Protein AF-0000000068717240 (afdb_homodimer)

InterPro domains:
  IPR001387 Cro/C1-type, helix-turn-helix domain [PF01381] (14-54)
  IPR001387 Cro/C1-type, helix-turn-helix domain [PS50943] (14-56)
  IPR001387 Cro/C1-type, helix-turn-helix domain [cd00093] (9-54)
  IPR010982 Lambda repressor-like, DNA-binding domain superfamily [G3DSA:1.10.260.40] (8-61)
  IPR010982 Lambda repressor-like, DNA-binding domain superfamily [SSF47413] (14-59)

Secondary structure (DSSP, 8-state):
-------SS--HHHHHHHHHTS-HHHHHHHHTTSSPPPHHHHHHHHHHHTS-HHHHHSSGGGGSTTHHHHHHHHHH--/-------SS--HHHHHHHHHTS-HHHHHHHHTTSSPPPHHHHHHHHHHHTS-HHHHHSSGGGGSTTHHHHHHHHHH--

Foldseek 3Di:
DPCPPPPVPPPLLVVLCVQLVHDSVVSQCQLQVNDDDDPSSLCSSCVVLVHDSCVQCVDPLNVDHNSSVVSVCVVVVD/DPCPPPPVLPLLLVVLCVQLVHDSVVSQCQLQVNDDDDPSSLCSSCVVLVHDSCVQCVDPLNVDHNSSVVSVCVVVVD

Sequence (156 aa):
MGNKMYDPKKNLYKEIASYCGVTERYIRMIDQKERTPSMETARKIAKFFDKSVDNIFFSNKSNFKFFLSALWFENNEKMGNKMYDPKKNLYKEIASYCGVTERYIRMIDQKERTPSMETARKIAKFFDKSVDNIFFSNKSNFKFFLSALWFENNEK

Radius of gyration: 19.54 Å; Cα contacts (8 Å, |Δi|>4): 140; chains: 2; bounding box: 26×74×41 Å

Organism: Bacillus thuringiensis (NCBI:txid1428)

Nearest PDB structures (foldseek):
  2lyk-assembly1_B  TM=9.682E-01  e=9.895E-02  Enterococcus faecalis
  2lyj-assembly1_A  TM=8.897E-01  e=1.166E-01  Enterococcus faecalis
  2gzu-assembly1_B  TM=8.529E-01  e=1.166E-01  Enterococcus faecalis
  2eby-assembly1_B  TM=6.763E-01  e=2.503E-01  Escherichia coli
  6f8s-assembly1_C  TM=5.968E-01  e=5.088E-01  Pseudomonas putida

Structure (mmCIF, N/CA/C/O backbone):
data_AF-0000000068717240-model_v1
#
loop_
_entity.id
_entity.type
_entity.pdbx_description
1 polymer 'Transcriptional regulator'
#
loop_
_atom_site.group_PDB
_atom_site.id
_atom_site.type_symbol
_atom_site.label_atom_id
_atom_site.label_alt_id
_atom_site.label_comp_id
_atom_site.label_asym_id
_atom_site.label_entity_id
_atom_site.label_seq_id
_atom_site.pdbx_PDB_ins_code
_atom_site.Cartn_x
_atom_site.Cartn_y
_atom_site.Cartn_z
_atom_site.occupancy
_atom_site.B_iso_or_equiv
_atom_site.auth_seq_id
_atom_site.auth_comp_id
_atom_site.auth_asym_id
_atom_site.auth_atom_id
_atom_site.pdbx_PDB_model_num
ATOM 1 N N . MET A 1 1 ? -11.312 36 22.656 1 29.33 1 MET A N 1
ATOM 2 C CA . MET A 1 1 ? -10.352 36.188 21.578 1 29.33 1 MET A CA 1
ATOM 3 C C . MET A 1 1 ? -9.68 34.875 21.203 1 29.33 1 MET A C 1
ATOM 5 O O . MET A 1 1 ? -8.914 34.312 21.984 1 29.33 1 MET A O 1
ATOM 9 N N . GLY A 1 2 ? -10.383 33.875 20.859 1 40.28 2 GLY A N 1
ATOM 10 C CA . GLY A 1 2 ? -10.18 32.469 20.672 1 40.28 2 GLY A CA 1
ATOM 11 C C . GLY A 1 2 ? -8.953 32.125 19.844 1 40.28 2 GLY A C 1
ATOM 12 O O . GLY A 1 2 ? -8.875 32.5 18.672 1 40.28 2 GLY A O 1
ATOM 13 N N . ASN A 1 3 ? -7.656 32.406 20.469 1 37.16 3 ASN A N 1
ATOM 14 C CA . ASN A 1 3 ? -6.402 32.625 19.766 1 37.16 3 ASN A CA 1
ATOM 15 C C . ASN A 1 3 ? -6.312 31.797 18.484 1 37.16 3 ASN A C 1
ATOM 17 O O . ASN A 1 3 ? -6.27 30.562 18.547 1 37.16 3 ASN A O 1
ATOM 21 N N . LYS A 1 4 ? -6.988 32.125 17.547 1 43.06 4 LYS A N 1
ATOM 22 C CA . LYS A 1 4 ? -6.855 31.547 16.219 1 43.06 4 LYS A CA 1
ATOM 23 C C . LYS A 1 4 ? -5.387 31.422 15.82 1 43.06 4 LYS A C 1
ATOM 25 O O . LYS A 1 4 ? -4.801 32.375 15.289 1 43.06 4 LYS A O 1
ATOM 30 N N . MET A 1 5 ? -4.406 31.297 16.922 1 38.88 5 MET A N 1
ATOM 31 C CA . MET A 1 5 ? -2.969 31.297 16.656 1 38.88 5 MET A CA 1
ATOM 32 C C . MET A 1 5 ? -2.662 30.703 15.289 1 38.88 5 MET A C 1
ATOM 34 O O . MET A 1 5 ? -3.373 29.828 14.82 1 38.88 5 MET A O 1
ATOM 38 N N . TYR A 1 6 ? -2.234 31.656 14.531 1 41.75 6 TYR A N 1
ATOM 39 C CA . TYR A 1 6 ? -1.526 31.328 13.305 1 41.75 6 TYR A CA 1
ATOM 40 C C . TYR A 1 6 ? -0.693 30.062 13.477 1 41.75 6 TYR A C 1
ATOM 42 O O . TYR A 1 6 ? 0.186 30.016 14.336 1 41.75 6 TYR A O 1
ATOM 50 N N . ASP A 1 7 ? -1.068 28.984 13.961 1 45.31 7 ASP A N 1
ATOM 51 C CA . ASP A 1 7 ? -0.168 27.859 14.172 1 45.31 7 ASP A CA 1
ATOM 52 C C . ASP A 1 7 ? 0.703 27.625 12.938 1 45.31 7 ASP A C 1
ATOM 54 O O . ASP A 1 7 ? 0.187 27.375 11.844 1 45.31 7 ASP A O 1
ATOM 58 N N . PRO A 1 8 ? 1.679 28.438 12.836 1 49.81 8 PRO A N 1
ATOM 59 C CA . PRO A 1 8 ? 2.65 28.297 11.75 1 49.81 8 PRO A CA 1
ATOM 60 C C . PRO A 1 8 ? 2.488 26.969 10.984 1 49.81 8 PRO A C 1
ATOM 62 O O . PRO A 1 8 ? 3.119 26.781 9.945 1 49.81 8 PRO A O 1
ATOM 65 N N . LYS A 1 9 ? 2.289 25.938 11.844 1 50.66 9 LYS A N 1
ATOM 66 C CA . LYS A 1 9 ? 2.102 24.625 11.227 1 50.66 9 LYS A CA 1
ATOM 67 C C . LYS A 1 9 ? 0.972 24.656 10.195 1 50.66 9 LYS A C 1
ATOM 69 O O . LYS A 1 9 ? -0.194 24.453 10.547 1 50.66 9 LYS A O 1
ATOM 74 N N . LYS A 1 10 ? 0.641 25.656 9.594 1 57.16 10 LYS A N 1
ATOM 75 C CA . LYS A 1 10 ? -0.178 25.547 8.391 1 57.16 10 LYS A CA 1
ATOM 76 C C . LYS A 1 10 ? -0.409 24.078 8.008 1 57.16 10 LYS A C 1
ATOM 78 O O . LYS A 1 10 ? 0.512 23.266 8.07 1 57.16 10 LYS A O 1
ATOM 83 N N . ASN A 1 11 ? -1.725 23.672 7.676 1 76.69 11 ASN A N 1
ATOM 84 C CA . ASN A 1 11 ? -2.256 22.375 8.094 1 76.69 11 ASN A CA 1
ATOM 85 C C . ASN A 1 11 ? -1.709 21.234 7.227 1 76.69 11 ASN A C 1
ATOM 87 O O . ASN A 1 11 ? -1.967 21.188 6.023 1 76.69 11 ASN A O 1
ATOM 91 N N . LEU A 1 12 ? -0.517 20.938 7.652 1 86.69 12 LEU A N 1
ATOM 92 C CA . LEU A 1 12 ? 0.066 19.734 7.055 1 86.69 12 LEU A CA 1
ATOM 93 C C . LEU A 1 12 ? -1.021 18.812 6.531 1 86.69 12 LEU A C 1
ATOM 95 O O . LEU A 1 12 ? -0.965 18.359 5.383 1 86.69 12 LEU A O 1
ATOM 99 N N . TYR A 1 13 ? -2.086 18.75 7.273 1 94.69 13 TYR A N 1
ATOM 100 C CA . TYR A 1 13 ? -3.145 17.812 6.895 1 94.69 13 TYR A CA 1
ATOM 101 C C . TYR A 1 13 ? -3.914 18.328 5.684 1 94.69 13 TYR A C 1
ATOM 103 O O . TYR A 1 13 ? -4.258 17.562 4.789 1 94.69 13 TYR A O 1
ATOM 111 N N . LYS A 1 14 ? -4.098 19.641 5.711 1 94.25 14 LYS A N 1
ATOM 112 C CA . LYS A 1 14 ? -4.789 20.234 4.57 1 94.25 14 LYS A CA 1
ATOM 113 C C . LYS A 1 14 ? -3.969 20.094 3.293 1 94.25 14 LYS A C 1
ATOM 115 O O . LYS A 1 14 ? -4.512 19.781 2.232 1 94.25 14 LYS A O 1
ATOM 120 N N . GLU A 1 15 ? -2.746 20.375 3.453 1 94.31 15 GLU A N 1
ATOM 121 C CA . GLU A 1 15 ? -1.846 20.297 2.309 1 94.31 15 GLU A CA 1
ATOM 122 C C . GLU A 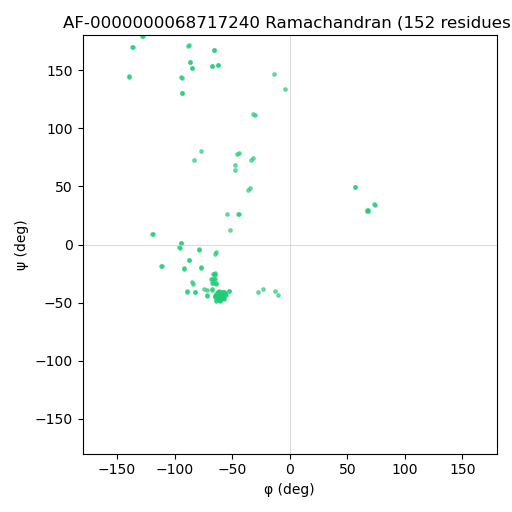1 15 ? -1.798 18.875 1.755 1 94.31 15 GLU A C 1
ATOM 124 O O . GLU A 1 15 ? -1.941 18.672 0.548 1 94.31 15 GLU A O 1
ATOM 129 N N . ILE A 1 16 ? -1.631 17.984 2.611 1 96.31 16 ILE A N 1
ATOM 130 C CA . ILE A 1 16 ? -1.575 16.578 2.211 1 96.31 16 ILE A CA 1
ATOM 131 C C . ILE A 1 16 ? -2.912 16.156 1.602 1 96.31 16 ILE A C 1
ATOM 133 O O . ILE A 1 16 ? -2.949 15.516 0.551 1 96.31 16 ILE A O 1
ATOM 137 N N . ALA A 1 17 ? -3.98 16.5 2.229 1 97.25 17 ALA A N 1
ATOM 138 C CA . ALA A 1 17 ? -5.324 16.141 1.784 1 97.25 17 ALA A CA 1
ATOM 139 C C . ALA A 1 17 ? -5.602 16.688 0.385 1 97.25 17 ALA A C 1
ATOM 141 O O . ALA A 1 17 ? -6.148 15.977 -0.465 1 97.25 17 ALA A O 1
ATOM 142 N N . SER A 1 18 ? -5.254 17.891 0.189 1 97 18 SER A N 1
ATOM 143 C CA . SER A 1 18 ? -5.441 18.516 -1.115 1 97 18 SER A CA 1
ATOM 144 C C . SER A 1 18 ? -4.652 17.797 -2.197 1 97 18 SER A C 1
ATOM 146 O O . SER A 1 18 ? -5.188 17.5 -3.27 1 97 18 SER A O 1
ATOM 148 N N . TYR A 1 19 ? -3.484 17.5 -1.877 1 96.94 19 TYR A N 1
ATOM 149 C CA . TYR A 1 19 ? -2.635 16.781 -2.818 1 96.94 19 TYR A CA 1
ATOM 150 C C . TYR A 1 19 ? -3.234 15.422 -3.164 1 96.94 19 TYR A C 1
ATOM 152 O O . TYR A 1 19 ? -3.197 15 -4.32 1 96.94 19 TYR A O 1
ATOM 160 N N . CYS A 1 20 ? -3.779 14.766 -2.184 1 98.06 20 CYS A N 1
ATOM 161 C CA . CYS A 1 20 ? -4.266 13.398 -2.34 1 98.06 20 CYS A CA 1
ATOM 162 C C . CYS A 1 20 ? -5.711 13.383 -2.826 1 98.06 20 CYS A C 1
ATOM 164 O O . CYS A 1 20 ? -6.219 12.344 -3.25 1 98.06 20 CYS A O 1
ATOM 166 N N . GLY A 1 21 ? -6.355 14.469 -2.777 1 97.88 21 GLY A N 1
ATOM 167 C CA . GLY A 1 21 ? -7.75 14.539 -3.182 1 97.88 21 GLY A CA 1
ATOM 168 C C . GLY A 1 21 ? -8.688 13.891 -2.184 1 97.88 21 GLY A C 1
ATOM 169 O O . GLY A 1 21 ? -9.641 13.203 -2.57 1 97.88 21 GLY A O 1
ATOM 170 N N . VAL A 1 22 ? -8.383 13.992 -1.016 1 97.75 22 VAL A N 1
ATOM 171 C CA . VAL A 1 22 ? -9.203 13.461 0.069 1 97.75 22 VAL A CA 1
ATOM 172 C C . VAL A 1 22 ? -9.469 14.555 1.104 1 97.75 22 VAL A C 1
ATOM 174 O O . VAL A 1 22 ? -9.016 15.688 0.945 1 97.75 22 VAL A O 1
ATOM 177 N N . THR A 1 23 ? -10.203 14.148 2.09 1 97 23 THR A N 1
ATOM 178 C CA . THR A 1 23 ? -10.531 15.133 3.115 1 97 23 THR A CA 1
ATOM 179 C C . THR A 1 23 ? -9.414 15.227 4.152 1 97 23 THR A C 1
ATOM 181 O O . THR A 1 23 ? -8.672 14.266 4.363 1 97 23 THR A O 1
ATOM 184 N N . GLU A 1 24 ? -9.312 16.391 4.73 1 95.62 24 GLU A N 1
ATOM 185 C CA . GLU A 1 24 ? -8.367 16.594 5.82 1 95.62 24 GLU A CA 1
ATOM 186 C C . GLU A 1 24 ? -8.602 15.594 6.949 1 95.62 24 GLU A C 1
ATOM 188 O O . GLU A 1 24 ? -7.652 15.07 7.531 1 95.62 24 GLU A O 1
ATOM 193 N N . ARG A 1 25 ? -9.812 15.414 7.242 1 96.5 25 ARG A N 1
ATOM 194 C CA . ARG A 1 25 ? -10.172 14.484 8.305 1 96.5 25 ARG A CA 1
ATOM 195 C C . ARG A 1 25 ? -9.609 13.094 8.039 1 96.5 25 ARG A C 1
ATOM 197 O O . ARG A 1 25 ? -9.117 12.43 8.953 1 96.5 25 ARG A O 1
ATOM 204 N N . TYR A 1 26 ? -9.672 12.664 6.859 1 97.56 26 TYR A N 1
ATOM 205 C CA . TYR A 1 26 ? -9.156 11.352 6.48 1 97.56 26 TYR A CA 1
ATOM 206 C C . TYR A 1 26 ? -7.66 11.25 6.766 1 97.56 26 TYR A C 1
ATOM 208 O O . TYR A 1 26 ? -7.195 10.258 7.328 1 97.56 26 TYR A O 1
ATOM 216 N N . ILE A 1 27 ? -6.941 12.242 6.402 1 97.25 27 ILE A N 1
ATOM 217 C CA . ILE A 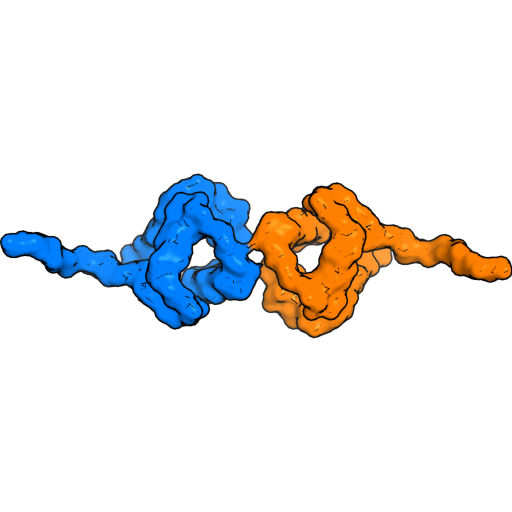1 27 ? -5.5 12.281 6.637 1 97.25 27 ILE A CA 1
ATOM 218 C C . ILE A 1 27 ? -5.223 12.266 8.141 1 97.25 27 ILE A C 1
ATOM 220 O O . ILE A 1 27 ? -4.312 11.578 8.602 1 97.25 27 ILE A O 1
ATOM 224 N N . ARG A 1 28 ? -5.992 13.008 8.812 1 95.38 28 ARG A N 1
ATOM 225 C CA . ARG A 1 28 ? -5.832 13.031 10.266 1 95.38 28 ARG A CA 1
ATOM 226 C C . ARG A 1 28 ? -6.039 11.648 10.867 1 95.38 28 ARG A C 1
ATOM 228 O O . ARG A 1 28 ? -5.25 11.203 11.695 1 95.38 28 ARG A O 1
ATOM 235 N N . MET A 1 29 ? -7.07 11.016 10.445 1 97.12 29 MET A N 1
ATOM 236 C CA . MET A 1 29 ? -7.375 9.688 10.953 1 97.12 29 MET A CA 1
ATOM 237 C C . MET A 1 29 ? -6.25 8.703 10.633 1 97.12 29 MET A C 1
ATOM 239 O O . MET A 1 29 ? -5.91 7.848 11.453 1 97.12 29 MET A O 1
ATOM 243 N N . ILE A 1 30 ? -5.746 8.789 9.5 1 96.75 30 ILE A N 1
ATOM 244 C CA . ILE A 1 30 ? -4.605 7.969 9.109 1 96.75 30 ILE A CA 1
ATOM 245 C C . ILE A 1 30 ? -3.422 8.266 10.031 1 96.75 30 ILE A C 1
ATOM 247 O O . ILE A 1 30 ? -2.797 7.34 10.562 1 96.75 30 ILE A O 1
ATOM 251 N N . ASP A 1 31 ? -3.191 9.531 10.188 1 96.12 31 ASP A N 1
ATOM 252 C CA . ASP A 1 31 ? -2.047 9.969 10.984 1 96.12 31 ASP A CA 1
ATOM 253 C C . ASP A 1 31 ? -2.213 9.57 12.445 1 96.12 31 ASP A C 1
ATOM 255 O O . ASP A 1 31 ? -1.228 9.414 13.172 1 96.12 31 ASP A O 1
ATOM 259 N N . GLN A 1 32 ? -3.395 9.406 12.844 1 95.62 32 GLN A N 1
ATOM 260 C CA . GLN A 1 32 ? -3.713 9.016 14.211 1 95.62 32 GLN A CA 1
ATOM 261 C C . GLN A 1 32 ? -3.885 7.5 14.32 1 95.62 32 GLN A C 1
ATOM 263 O O . GLN A 1 32 ? -4.254 6.988 15.383 1 95.62 32 GLN A O 1
ATOM 268 N N . LYS A 1 33 ? -3.723 6.871 13.336 1 95.19 33 LYS A N 1
ATOM 269 C CA . LYS A 1 33 ? -3.791 5.414 13.273 1 95.19 33 LYS A CA 1
ATOM 270 C C . LYS A 1 33 ? -5.215 4.918 13.523 1 95.19 33 LYS A C 1
ATOM 272 O O . LYS A 1 33 ? -5.41 3.826 14.062 1 95.19 33 LYS A O 1
ATOM 277 N N . GLU A 1 34 ? -6.09 5.691 13.188 1 96.06 34 GLU A N 1
ATOM 278 C CA . GLU A 1 34 ? -7.5 5.328 13.305 1 96.06 34 GLU A CA 1
ATOM 279 C C . GLU A 1 34 ? -8.023 4.699 12.016 1 96.06 34 GLU A C 1
ATOM 281 O O . GLU A 1 34 ? -9.07 4.051 12.016 1 96.06 34 GLU A O 1
ATOM 286 N N . ARG A 1 35 ? -7.371 4.922 10.945 1 96.31 35 ARG A N 1
ATOM 287 C CA . ARG A 1 35 ? -7.719 4.355 9.641 1 96.31 35 ARG A CA 1
ATOM 288 C C . ARG A 1 35 ? -6.469 3.93 8.883 1 96.31 35 ARG A C 1
ATOM 290 O O . ARG A 1 35 ? -5.441 4.609 8.938 1 96.31 35 ARG A O 1
ATOM 297 N N . THR A 1 36 ? -6.637 2.906 8.203 1 95.62 36 THR A N 1
ATOM 298 C CA . THR A 1 36 ? -5.613 2.506 7.242 1 95.62 36 THR A CA 1
ATOM 299 C C . THR A 1 36 ? -5.922 3.062 5.859 1 95.62 36 THR A C 1
ATOM 301 O O . THR A 1 36 ? -7.047 2.938 5.367 1 95.62 36 THR A O 1
ATOM 304 N N . PRO A 1 37 ? -4.953 3.664 5.297 1 97 37 PRO A N 1
ATOM 305 C CA . PRO A 1 37 ? -5.246 4.227 3.975 1 97 37 PRO A CA 1
ATOM 306 C C . PRO A 1 37 ? -5.504 3.152 2.92 1 97 37 PRO A C 1
ATOM 308 O O . PRO A 1 37 ? -5.066 2.01 3.078 1 97 37 PRO A O 1
ATOM 311 N N . SER A 1 38 ? -6.285 3.553 1.901 1 95.56 38 SER A N 1
ATOM 312 C CA . SER A 1 38 ? -6.348 2.715 0.708 1 95.56 38 SER A CA 1
ATOM 313 C C . SER A 1 38 ? -5.004 2.67 -0.007 1 95.56 38 SER A C 1
ATOM 315 O O . SER A 1 38 ? -4.129 3.5 0.252 1 95.56 38 SER A O 1
ATOM 317 N N . MET A 1 39 ? -4.883 1.773 -0.914 1 96.19 39 MET A N 1
ATOM 318 C CA . MET A 1 39 ? -3.658 1.674 -1.703 1 96.19 39 MET A CA 1
ATOM 319 C C . MET A 1 39 ? -3.4 2.963 -2.475 1 96.19 39 MET A C 1
ATOM 321 O O . MET A 1 39 ? -2.27 3.449 -2.521 1 96.19 39 MET A O 1
ATOM 325 N N . GLU A 1 40 ? -4.453 3.451 -3.029 1 95.5 40 GLU A N 1
ATOM 326 C CA . GLU A 1 40 ? -4.332 4.672 -3.824 1 95.5 40 GLU A CA 1
ATOM 327 C C . GLU A 1 40 ? -3.904 5.852 -2.957 1 95.5 40 GLU A C 1
ATOM 329 O O . GLU A 1 40 ? -2.98 6.586 -3.314 1 95.5 40 GLU A O 1
ATOM 334 N N . THR A 1 41 ? -4.543 6.031 -1.873 1 97.56 41 THR A N 1
ATOM 335 C CA . THR A 1 41 ? -4.211 7.133 -0.976 1 97.56 41 THR A CA 1
ATOM 336 C C . THR A 1 41 ? -2.797 6.977 -0.428 1 97.56 41 THR A C 1
ATOM 338 O O . THR A 1 41 ? -2.047 7.953 -0.35 1 97.56 41 THR A O 1
ATOM 341 N N . ALA A 1 42 ? -2.48 5.785 -0.062 1 97.75 42 ALA A N 1
ATOM 342 C CA . ALA A 1 42 ? -1.133 5.52 0.436 1 97.75 42 ALA A CA 1
ATOM 343 C C . ALA A 1 42 ? -0.079 5.906 -0.597 1 97.75 42 ALA A C 1
ATOM 345 O O . ALA A 1 42 ? 0.939 6.516 -0.257 1 97.75 42 ALA A O 1
ATOM 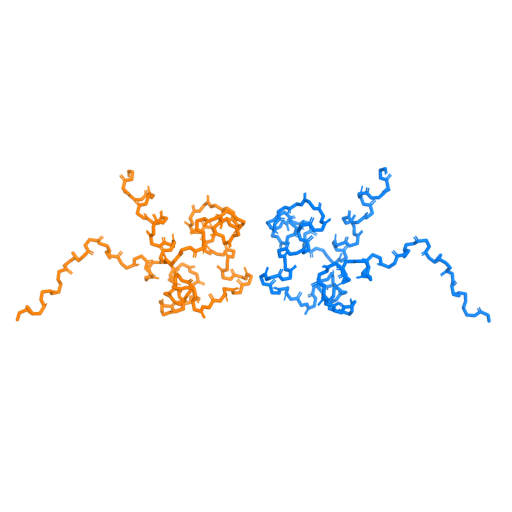346 N N . ARG A 1 43 ? -0.342 5.539 -1.796 1 97.25 43 ARG A N 1
ATOM 347 C CA . ARG A 1 43 ? 0.575 5.871 -2.883 1 97.25 43 ARG A CA 1
ATOM 348 C C . ARG A 1 43 ? 0.735 7.379 -3.023 1 97.25 43 ARG A C 1
ATOM 350 O O . ARG A 1 43 ? 1.854 7.879 -3.168 1 97.25 43 ARG A O 1
ATOM 357 N N . LYS A 1 44 ? -0.31 8.07 -3.002 1 98 44 LYS A N 1
ATOM 358 C CA . LYS A 1 44 ? -0.28 9.523 -3.156 1 98 44 LYS A CA 1
ATOM 359 C C . LYS A 1 44 ? 0.453 10.188 -1.992 1 98 44 LYS A C 1
ATOM 361 O O . LYS A 1 44 ? 1.225 11.125 -2.191 1 98 44 LYS A O 1
ATOM 366 N N . ILE A 1 45 ? 0.136 9.711 -0.782 1 97.62 45 ILE A N 1
ATOM 367 C CA . ILE A 1 45 ? 0.831 10.242 0.385 1 97.62 45 ILE A CA 1
ATOM 368 C C . ILE A 1 45 ? 2.334 10.016 0.242 1 97.62 45 ILE A C 1
ATOM 370 O O . ILE A 1 45 ? 3.135 10.914 0.502 1 97.62 45 ILE A O 1
ATOM 374 N N . ALA A 1 46 ? 2.689 8.875 -0.129 1 97.56 46 ALA A N 1
ATOM 375 C CA . ALA A 1 46 ? 4.098 8.547 -0.332 1 97.56 46 ALA A CA 1
ATOM 376 C C . ALA A 1 46 ? 4.738 9.484 -1.349 1 97.56 46 ALA A C 1
ATOM 378 O O . ALA A 1 46 ? 5.848 9.984 -1.134 1 97.56 46 ALA A O 1
ATOM 379 N N . LYS A 1 47 ? 4.082 9.688 -2.432 1 97.38 47 LYS A N 1
ATOM 380 C CA . LYS A 1 47 ? 4.574 10.602 -3.459 1 97.38 47 LYS A CA 1
ATOM 381 C C . LYS A 1 47 ? 4.746 12.008 -2.904 1 97.38 47 LYS A C 1
ATOM 383 O O . LYS A 1 47 ? 5.738 12.68 -3.191 1 97.38 47 LYS A O 1
ATOM 388 N N . PHE A 1 48 ? 3.723 12.406 -2.145 1 96.69 48 PHE A N 1
ATOM 389 C CA . PHE A 1 48 ? 3.766 13.727 -1.53 1 96.69 48 PHE A CA 1
ATOM 390 C C . PHE A 1 48 ? 5.059 13.914 -0.748 1 96.69 48 PHE A C 1
ATOM 392 O O . PHE A 1 48 ? 5.66 14.992 -0.784 1 96.69 48 PHE A O 1
ATOM 399 N N . PHE A 1 49 ? 5.551 12.891 -0.021 1 96.06 49 PHE A N 1
ATOM 400 C CA . PHE A 1 49 ? 6.723 12.984 0.84 1 96.06 49 PHE A CA 1
ATOM 401 C C . PHE A 1 49 ? 7.969 12.5 0.107 1 96.06 49 PHE A C 1
ATOM 403 O O . PHE A 1 49 ? 9.062 12.484 0.676 1 96.06 49 PHE A O 1
ATOM 410 N N . ASP A 1 50 ? 7.844 12.055 -1.108 1 96.31 50 ASP A N 1
ATOM 411 C CA . ASP A 1 50 ? 8.938 11.492 -1.898 1 96.31 50 ASP A CA 1
ATOM 412 C C . ASP A 1 50 ? 9.586 10.312 -1.174 1 96.31 50 ASP A C 1
ATOM 414 O O . ASP A 1 50 ? 10.805 10.273 -1.017 1 96.31 50 ASP A O 1
ATOM 418 N N . LYS A 1 51 ? 8.852 9.469 -0.756 1 96.44 51 LYS A N 1
ATOM 419 C CA . LYS A 1 51 ? 9.234 8.242 -0.076 1 96.44 51 LYS A CA 1
ATOM 420 C C . LYS A 1 51 ? 8.422 7.055 -0.585 1 96.44 51 LYS A C 1
ATOM 422 O O . LYS A 1 51 ? 7.457 7.23 -1.33 1 96.44 51 LYS A O 1
ATOM 427 N N . SER A 1 52 ? 8.852 5.945 -0.168 1 96.88 52 SER A N 1
ATOM 428 C CA . SER A 1 52 ? 8.109 4.758 -0.558 1 96.88 52 SER A CA 1
ATOM 429 C C . SER A 1 52 ? 6.969 4.477 0.418 1 96.88 52 SER A C 1
ATOM 431 O O . SER A 1 52 ? 6.996 4.934 1.562 1 96.88 52 SER A O 1
ATOM 433 N N . VAL A 1 53 ? 5.98 3.764 -0.046 1 97.44 53 VAL A N 1
ATOM 434 C CA . VAL A 1 53 ? 4.887 3.34 0.823 1 97.44 53 VAL A CA 1
ATOM 435 C C . VAL A 1 53 ? 5.441 2.547 2.004 1 97.44 53 VAL A C 1
ATOM 437 O O . VAL A 1 53 ? 5.008 2.732 3.143 1 97.44 53 VAL A O 1
ATOM 440 N N . ASP A 1 54 ? 6.387 1.722 1.778 1 97.06 54 ASP A N 1
ATOM 441 C CA . ASP A 1 54 ? 7 0.915 2.83 1 97.06 54 ASP A CA 1
ATOM 442 C C . ASP A 1 54 ? 7.629 1.8 3.904 1 97.06 54 ASP A C 1
ATOM 444 O O . ASP A 1 54 ? 7.453 1.552 5.102 1 97.06 54 ASP A O 1
ATOM 448 N N . ASN A 1 55 ? 8.258 2.76 3.494 1 95.31 55 ASN A N 1
ATOM 449 C CA . ASN A 1 55 ? 8.977 3.637 4.41 1 95.31 55 ASN A CA 1
ATOM 450 C C . ASN A 1 55 ? 8.023 4.43 5.297 1 95.31 55 ASN A C 1
ATOM 452 O O . ASN A 1 55 ? 8.336 4.727 6.449 1 95.31 55 ASN A O 1
ATOM 456 N N . ILE A 1 56 ? 6.918 4.75 4.754 1 96 56 ILE A N 1
ATOM 457 C CA . ILE A 1 56 ? 5.992 5.598 5.496 1 96 56 ILE A CA 1
ATOM 458 C C . ILE A 1 56 ? 5.062 4.734 6.344 1 96 56 ILE A C 1
ATOM 460 O O . ILE A 1 56 ? 4.812 5.039 7.512 1 96 56 ILE A O 1
ATOM 464 N N . PHE A 1 57 ? 4.617 3.625 5.781 1 96.62 57 PHE A N 1
ATOM 465 C CA . PHE A 1 57 ? 3.471 2.984 6.418 1 96.62 57 PHE A CA 1
ATOM 466 C C . PHE A 1 57 ? 3.873 1.654 7.043 1 96.62 57 PHE A C 1
ATOM 468 O O . PHE A 1 57 ? 3.137 1.1 7.863 1 96.62 57 PHE A O 1
ATOM 475 N N . PHE A 1 58 ? 4.98 1.108 6.645 1 94.25 58 PHE A N 1
ATOM 476 C CA . PHE A 1 58 ? 5.332 -0.205 7.172 1 94.25 58 PHE A CA 1
ATOM 477 C C . PHE A 1 58 ? 6.652 -0.148 7.93 1 94.25 58 PHE A C 1
ATOM 479 O O . PHE A 1 58 ? 7.207 -1.186 8.297 1 94.25 58 PHE A O 1
ATOM 486 N N . SER A 1 59 ? 7.094 0.997 8.109 1 89.94 59 SER A N 1
ATOM 487 C CA . SER A 1 59 ? 8.297 1.181 8.914 1 89.94 59 SER A CA 1
ATOM 488 C C . SER A 1 59 ? 7.961 1.308 10.398 1 89.94 59 SER A C 1
ATOM 490 O O . SER A 1 59 ? 6.793 1.458 10.758 1 89.94 59 SER A O 1
ATOM 492 N N . ASN A 1 60 ? 8.961 1.303 11.234 1 84.25 60 ASN A N 1
ATOM 493 C CA . ASN A 1 60 ? 8.766 1.445 12.672 1 84.25 60 ASN A CA 1
ATOM 494 C C . ASN A 1 60 ? 8.211 2.822 13.031 1 84.25 60 ASN A C 1
ATOM 496 O O . ASN A 1 60 ? 7.457 2.963 13.992 1 84.25 60 ASN A O 1
ATOM 500 N N . LYS A 1 61 ? 8.508 3.814 12.266 1 79.88 61 LYS A N 1
ATOM 501 C CA . LYS A 1 61 ? 8.07 5.18 12.539 1 79.88 61 LYS A CA 1
ATOM 502 C C . LYS A 1 61 ? 6.551 5.301 12.422 1 79.88 61 LYS A C 1
ATOM 504 O O . LYS A 1 61 ? 5.938 6.137 13.086 1 79.88 61 LYS A O 1
ATOM 509 N N . SER A 1 62 ? 6.008 4.414 11.633 1 81.88 62 SER A N 1
ATOM 510 C CA . SER A 1 62 ? 4.57 4.484 11.398 1 81.88 62 SER A CA 1
ATOM 511 C C . SER A 1 62 ? 3.787 3.891 12.562 1 81.88 62 SER A C 1
ATOM 513 O O . SER A 1 62 ? 2.555 3.945 12.578 1 81.88 62 SER A O 1
ATOM 515 N N . ASN A 1 63 ? 4.422 3.371 13.484 1 85.19 63 ASN A N 1
ATOM 516 C CA . ASN A 1 63 ? 3.744 2.775 14.633 1 85.19 63 ASN A CA 1
ATOM 517 C C . ASN A 1 63 ? 3.246 3.84 15.602 1 85.19 63 ASN A C 1
ATOM 519 O O . ASN A 1 63 ? 2.383 3.568 16.438 1 85.19 63 ASN A O 1
ATOM 523 N N . PHE A 1 64 ? 3.807 4.953 15.484 1 88.19 64 PHE A N 1
ATOM 524 C CA . PHE A 1 64 ? 3.424 6.051 16.359 1 88.19 64 PHE A CA 1
ATOM 525 C C . PHE A 1 64 ? 2.373 6.934 15.703 1 88.19 64 PHE A C 1
ATOM 527 O O . PHE A 1 64 ? 2.361 7.086 14.477 1 88.19 64 PHE A O 1
ATOM 534 N N . LYS A 1 65 ? 1.496 7.391 16.562 1 92.38 65 LYS A N 1
ATOM 535 C CA . LYS A 1 65 ? 0.576 8.398 16.031 1 92.38 65 LYS A CA 1
ATOM 536 C C . LYS A 1 65 ? 1.327 9.641 15.57 1 92.38 65 LYS A C 1
ATOM 538 O O . LYS A 1 65 ? 2.445 9.898 16.016 1 92.38 65 LYS A O 1
ATOM 543 N N . PHE A 1 66 ? 0.733 10.375 14.633 1 93.25 66 PHE A N 1
ATOM 544 C CA . PHE A 1 66 ? 1.221 11.656 14.133 1 93.25 66 PHE A CA 1
ATOM 545 C C . PHE A 1 66 ? 2.518 11.477 13.352 1 93.25 66 PHE A C 1
ATOM 547 O O . PHE A 1 66 ? 3.406 12.328 13.406 1 93.25 66 PHE A O 1
ATOM 554 N N . PHE A 1 67 ? 2.609 10.328 12.781 1 94.06 67 PHE A N 1
ATOM 555 C CA . PHE A 1 67 ? 3.824 10.023 12.039 1 94.06 67 PHE A CA 1
ATOM 556 C C . PHE A 1 67 ? 3.918 10.883 10.781 1 94.06 67 PHE A C 1
ATOM 558 O O . PHE A 1 67 ? 5.016 11.242 10.352 1 94.06 67 PHE A O 1
ATOM 565 N N . LEU A 1 68 ? 2.797 11.242 10.25 1 94.44 68 LEU A N 1
ATOM 566 C CA . LEU A 1 68 ? 2.83 12.102 9.078 1 94.44 68 LEU A CA 1
ATOM 567 C C . LEU A 1 68 ? 3.256 13.523 9.445 1 94.44 68 LEU A C 1
ATOM 569 O O . LEU A 1 68 ? 4.023 14.156 8.719 1 94.44 68 LEU A O 1
ATOM 573 N N . SER A 1 69 ? 2.713 13.93 10.461 1 92.56 69 SER A N 1
ATOM 574 C CA . SER A 1 69 ? 3.113 15.25 10.938 1 92.56 69 SER A CA 1
ATOM 575 C C . SER A 1 69 ? 4.609 15.297 11.234 1 92.56 69 SER A C 1
ATOM 577 O O . SER A 1 69 ? 5.281 16.281 10.898 1 92.56 69 SER A O 1
ATOM 579 N N . ALA A 1 70 ? 5.102 14.273 11.883 1 91.12 70 ALA A N 1
ATOM 580 C CA . ALA A 1 70 ? 6.527 14.188 12.188 1 91.12 70 ALA A CA 1
ATOM 581 C C . ALA A 1 70 ? 7.363 14.219 10.914 1 91.12 70 ALA A C 1
ATOM 583 O O . ALA A 1 70 ? 8.398 14.891 10.867 1 91.12 70 ALA A O 1
ATOM 584 N N . LEU A 1 71 ? 6.883 13.523 9.938 1 91.62 71 LEU A N 1
ATOM 585 C CA . LEU A 1 71 ? 7.562 13.516 8.648 1 91.62 71 LEU A CA 1
ATOM 586 C C . LEU A 1 71 ? 7.566 14.906 8.023 1 91.62 71 LEU A C 1
ATOM 588 O O . LEU A 1 71 ? 8.57 15.32 7.438 1 91.62 71 LEU A O 1
ATOM 592 N N . TRP A 1 72 ? 6.484 15.477 8.125 1 89.31 72 TRP A N 1
ATOM 593 C CA . TRP A 1 72 ? 6.332 16.812 7.559 1 89.31 72 TRP A CA 1
ATOM 594 C C . TRP A 1 72 ? 7.273 17.797 8.234 1 89.31 72 TRP A C 1
ATOM 596 O O . TRP A 1 72 ? 7.906 18.625 7.566 1 89.31 72 TRP A O 1
ATOM 606 N N . PHE A 1 73 ? 7.438 17.734 9.492 1 86.94 73 PHE A N 1
ATOM 607 C CA . PHE A 1 73 ? 8.312 18.625 10.25 1 86.94 73 PHE A CA 1
ATOM 608 C C . PHE A 1 73 ? 9.773 18.375 9.898 1 86.94 73 PHE A C 1
ATOM 610 O O . PHE A 1 73 ? 10.562 19.328 9.789 1 86.94 73 PHE A O 1
ATOM 617 N N . GLU A 1 74 ? 10.031 17.156 9.727 1 85.81 74 GLU A N 1
ATOM 618 C CA . GLU A 1 74 ? 11.398 16.781 9.383 1 85.81 74 GLU A CA 1
ATOM 619 C C . GLU A 1 74 ? 11.805 17.359 8.023 1 85.81 74 GLU A C 1
ATOM 621 O O . GLU A 1 74 ? 12.953 17.75 7.828 1 85.81 74 GLU A O 1
ATOM 626 N N . ASN A 1 75 ? 10.898 17.438 7.156 1 82.75 75 ASN A N 1
ATOM 627 C CA . ASN A 1 75 ? 11.164 17.906 5.797 1 82.75 75 ASN A CA 1
ATOM 628 C C . ASN A 1 75 ? 11.18 19.438 5.723 1 82.75 75 ASN A C 1
ATOM 630 O O . ASN A 1 75 ? 11.82 20.016 4.848 1 82.75 75 ASN A O 1
ATOM 634 N N . ASN A 1 76 ? 10.305 20.047 6.395 1 75.5 76 ASN A N 1
ATOM 635 C CA . ASN A 1 76 ? 10.211 21.5 6.344 1 75.5 76 ASN A CA 1
ATOM 636 C C . ASN A 1 76 ? 11.195 22.156 7.312 1 75.5 76 ASN A C 1
ATOM 638 O O . ASN A 1 76 ? 11.57 23.312 7.133 1 75.5 76 ASN A O 1
ATOM 642 N N . GLU A 1 77 ? 11.469 21.562 8.453 1 61.34 77 GLU A N 1
ATOM 643 C CA . GLU A 1 77 ? 12.492 22.188 9.297 1 61.34 77 GLU A CA 1
ATOM 644 C C . GLU A 1 77 ? 13.852 22.172 8.602 1 61.34 77 GLU A C 1
ATOM 646 O O . GLU A 1 77 ? 14.805 22.797 9.078 1 61.34 77 GLU A O 1
ATOM 651 N N . LYS A 1 78 ? 14 21.5 7.406 1 51.62 78 LYS A N 1
ATOM 652 C CA . LYS A 1 78 ? 15.289 21.734 6.762 1 51.62 78 LYS A CA 1
ATOM 653 C C . LYS A 1 78 ? 15.266 23.031 5.953 1 51.62 78 LYS A C 1
ATOM 655 O O . LYS A 1 78 ? 14.234 23.391 5.371 1 51.62 78 LYS A O 1
ATOM 660 N N . MET B 1 1 ? -10.688 -38.188 -19.672 1 29.69 1 MET B N 1
ATOM 661 C CA . MET B 1 1 ? -9.391 -38.25 -19.016 1 29.69 1 MET B CA 1
ATOM 662 C C . MET B 1 1 ? -8.867 -36.844 -18.719 1 29.69 1 MET B C 1
ATOM 664 O O . MET B 1 1 ? -8.477 -36.125 -19.641 1 29.69 1 MET B O 1
ATOM 668 N N . GLY B 1 2 ? -9.609 -36 -18.141 1 40.5 2 GLY B N 1
ATOM 669 C CA . GLY B 1 2 ? -9.633 -34.562 -17.906 1 40.5 2 GLY B CA 1
ATOM 670 C C . GLY B 1 2 ? -8.305 -34 -17.406 1 40.5 2 GLY B C 1
ATOM 671 O O . GLY B 1 2 ? -7.867 -34.344 -16.297 1 40.5 2 GLY B O 1
ATOM 672 N N . ASN B 1 3 ? -7.172 -34.094 -18.328 1 37.28 3 ASN B N 1
ATOM 673 C CA . ASN B 1 3 ? -5.758 -34.062 -17.984 1 37.28 3 ASN B CA 1
ATOM 674 C C . ASN B 1 3 ? -5.5 -33.188 -16.766 1 37.28 3 ASN B C 1
ATOM 676 O O . ASN B 1 3 ? -5.711 -31.969 -16.844 1 37.28 3 ASN B O 1
ATOM 680 N N . LYS B 1 4 ? -5.797 -33.594 -15.688 1 43.19 4 LYS B N 1
ATOM 681 C CA . LYS B 1 4 ? -5.426 -32.938 -14.43 1 43.19 4 LYS B CA 1
ATOM 682 C C . LYS B 1 4 ? -3.963 -32.5 -14.445 1 43.19 4 LYS B C 1
ATOM 684 O O . LYS B 1 4 ? -3.074 -33.312 -14.109 1 43.19 4 LYS B O 1
ATOM 689 N N . MET B 1 5 ? -3.363 -32.219 -15.766 1 38.59 5 MET B N 1
ATOM 690 C CA . MET B 1 5 ? -1.94 -31.922 -15.906 1 38.59 5 MET B CA 1
ATOM 691 C C . MET B 1 5 ? -1.406 -31.203 -14.664 1 38.59 5 MET B C 1
ATOM 693 O O . MET B 1 5 ? -2.133 -30.453 -14.016 1 38.59 5 MET B O 1
ATOM 697 N N . TYR B 1 6 ? -0.586 -32 -14.062 1 41.47 6 TYR B N 1
ATOM 698 C CA . TYR B 1 6 ? 0.335 -31.484 -13.055 1 41.47 6 TYR B CA 1
ATOM 699 C C . TYR B 1 6 ? 0.836 -30.094 -13.438 1 41.47 6 TYR B C 1
ATOM 701 O O . TYR B 1 6 ? 1.469 -29.922 -14.484 1 41.47 6 TYR B O 1
ATOM 709 N N . ASP B 1 7 ? 0.126 -29.141 -13.836 1 45.28 7 ASP B N 1
ATOM 710 C CA . ASP B 1 7 ? 0.683 -27.859 -14.266 1 45.28 7 ASP B CA 1
ATOM 711 C C . ASP B 1 7 ? 1.766 -27.375 -13.305 1 45.28 7 ASP B C 1
ATOM 713 O O . ASP B 1 7 ? 1.505 -27.188 -12.109 1 45.28 7 ASP B O 1
ATOM 717 N N . PRO B 1 8 ? 2.871 -27.953 -13.484 1 49.84 8 PRO B N 1
ATOM 718 C CA . PRO B 1 8 ? 4.023 -27.516 -12.688 1 49.84 8 PRO B CA 1
ATOM 719 C C . PRO B 1 8 ? 3.777 -26.188 -11.961 1 49.84 8 PRO B C 1
ATOM 721 O O . PRO B 1 8 ? 4.605 -25.766 -11.156 1 49.84 8 PRO B O 1
ATOM 724 N N . LYS B 1 9 ? 3.102 -25.359 -12.758 1 50.84 9 LYS B N 1
ATOM 725 C CA . LYS B 1 9 ? 2.637 -24.109 -12.156 1 50.84 9 LYS B CA 1
ATOM 726 C C . LYS B 1 9 ? 1.871 -24.375 -10.867 1 50.84 9 LYS B C 1
ATOM 728 O O . LYS B 1 9 ? 0.639 -24.344 -10.852 1 50.84 9 LYS B O 1
ATOM 733 N N . LYS B 1 10 ? 1.878 -25.438 -1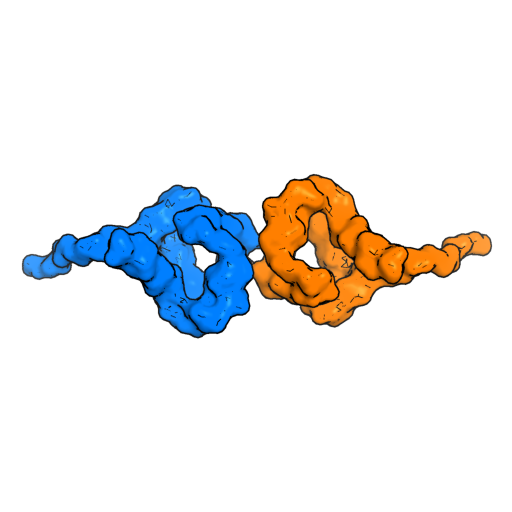0.32 1 56.31 10 LYS B N 1
ATOM 734 C CA . LYS B 1 10 ? 1.382 -25.609 -8.961 1 56.31 10 LYS B CA 1
ATOM 735 C C . LYS B 1 10 ? 1.199 -24.266 -8.266 1 56.31 10 LYS B C 1
ATOM 737 O O . LYS B 1 10 ? 1.984 -23.328 -8.484 1 56.31 10 LYS B O 1
ATOM 742 N N . ASN B 1 11 ? 0.076 -24.062 -7.258 1 76.88 11 ASN B N 1
ATOM 743 C CA . ASN B 1 11 ? -0.862 -22.953 -7.301 1 76.88 11 ASN B CA 1
ATOM 744 C C . ASN B 1 11 ? -0.275 -21.703 -6.648 1 76.88 11 ASN B C 1
ATOM 746 O O . ASN B 1 11 ? -0.135 -21.641 -5.426 1 76.88 11 ASN B O 1
ATOM 750 N N . LEU B 1 12 ? 0.623 -21.234 -7.434 1 86.44 12 LEU B N 1
ATOM 751 C CA . LEU B 1 12 ? 1.148 -19.938 -7.016 1 86.44 12 LEU B CA 1
ATOM 752 C C . LEU B 1 12 ? 0.111 -19.172 -6.207 1 86.44 12 LEU B C 1
ATOM 754 O O . LEU B 1 12 ? 0.406 -18.688 -5.113 1 86.44 12 LEU B O 1
ATOM 758 N N . TYR B 1 13 ? -1.09 -19.266 -6.656 1 94.75 13 TYR B N 1
ATOM 759 C CA . TYR B 1 13 ? -2.139 -18.5 -5.992 1 94.75 13 TYR B CA 1
ATOM 760 C C . TYR B 1 13 ? -2.459 -19.094 -4.625 1 94.75 13 TYR B C 1
ATOM 762 O O . TYR B 1 13 ? -2.664 -18.359 -3.654 1 94.75 13 TYR B O 1
ATOM 770 N N . LYS B 1 14 ? -2.441 -20.422 -4.641 1 94.25 14 LYS B N 1
ATOM 771 C CA . LYS B 1 14 ? -2.691 -21.094 -3.365 1 94.25 14 LYS B CA 1
ATOM 772 C C . LYS B 1 14 ? -1.583 -20.797 -2.361 1 94.25 14 LYS B C 1
ATOM 774 O O . LYS B 1 14 ? -1.854 -20.531 -1.187 1 94.25 14 LYS B O 1
ATOM 779 N N . GLU B 1 15 ? -0.42 -20.891 -2.848 1 94.31 15 GLU B N 1
ATOM 780 C CA . GLU B 1 15 ? 0.735 -20.625 -1.992 1 94.31 15 GLU B CA 1
ATOM 781 C C . GLU B 1 15 ? 0.719 -19.203 -1.453 1 94.31 15 GLU B C 1
ATOM 783 O O . GLU B 1 15 ? 0.883 -18.984 -0.251 1 94.31 15 GLU B O 1
ATOM 788 N N . ILE B 1 16 ? 0.507 -18.312 -2.326 1 96.31 16 ILE B N 1
ATOM 789 C CA . ILE B 1 16 ? 0.456 -16.906 -1.931 1 96.31 16 ILE B CA 1
ATOM 790 C C . ILE B 1 16 ? -0.707 -16.688 -0.965 1 96.31 16 ILE B C 1
ATOM 792 O O . ILE B 1 16 ? -0.549 -16.031 0.064 1 96.31 16 ILE B O 1
ATOM 796 N N . ALA B 1 17 ? -1.843 -17.203 -1.272 1 97.25 17 ALA B N 1
ATOM 797 C CA . ALA B 1 17 ? -3.049 -17.047 -0.463 1 97.25 17 ALA B CA 1
ATOM 798 C C . ALA B 1 17 ? -2.836 -17.594 0.948 1 97.25 17 ALA B C 1
ATOM 800 O O . ALA B 1 17 ? -3.225 -16.953 1.93 1 97.25 17 ALA B O 1
ATOM 801 N N . SER B 1 18 ? -2.268 -18.734 1.021 1 96.94 18 SER B N 1
ATOM 802 C CA . SER B 1 18 ? -1.986 -19.344 2.314 1 96.94 18 SER B CA 1
ATOM 803 C C . SER B 1 18 ? -1.048 -18.484 3.148 1 96.94 18 SER B C 1
ATOM 805 O O . SER B 1 18 ? -1.302 -18.25 4.332 1 96.94 18 SER B O 1
ATOM 807 N N . TYR B 1 19 ? -0.069 -18.031 2.514 1 96.94 19 TYR B N 1
ATOM 808 C CA . TYR B 1 19 ? 0.89 -17.156 3.193 1 96.94 19 TYR B CA 1
ATOM 809 C C . TYR B 1 19 ? 0.212 -15.906 3.717 1 96.94 19 TYR B C 1
ATOM 811 O O . TYR B 1 19 ? 0.506 -15.445 4.824 1 96.94 19 TYR B O 1
ATOM 819 N N . CYS B 1 20 ? -0.676 -15.359 2.941 1 98.06 20 CYS B N 1
ATOM 820 C CA . CYS B 1 20 ?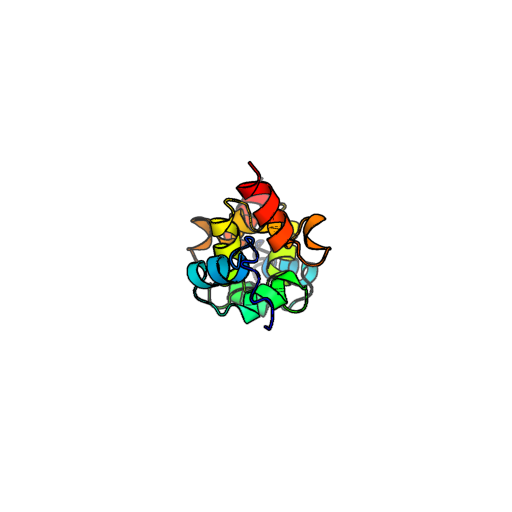 -1.3 -14.078 3.252 1 98.06 20 CYS B CA 1
ATOM 821 C C . CYS B 1 20 ? -2.535 -14.273 4.125 1 98.06 20 CYS B C 1
ATOM 823 O O . CYS B 1 20 ? -3.057 -13.312 4.688 1 98.06 20 CYS B O 1
ATOM 825 N N . GLY B 1 21 ? -2.992 -15.438 4.234 1 97.88 21 GLY B N 1
ATOM 826 C CA . GLY B 1 21 ? -4.191 -15.703 5.016 1 97.88 21 GLY B CA 1
ATOM 827 C C . GLY B 1 21 ? -5.461 -15.234 4.332 1 97.88 21 GLY B C 1
ATOM 828 O O . GLY B 1 21 ? -6.355 -14.68 4.98 1 97.88 21 GLY B O 1
ATOM 829 N N . VAL B 1 22 ? -5.484 -15.312 3.131 1 97.81 22 VAL B N 1
ATOM 830 C CA . VAL B 1 22 ? -6.645 -14.938 2.33 1 97.81 22 VAL B CA 1
ATOM 831 C C . VAL B 1 22 ? -7.012 -16.078 1.389 1 97.81 22 VAL B C 1
ATOM 833 O O . VAL B 1 22 ? -6.367 -17.141 1.397 1 97.81 22 VAL B O 1
ATOM 836 N N . THR B 1 23 ? -8.039 -15.836 0.641 1 97.06 23 THR B N 1
ATOM 837 C CA . THR B 1 23 ? -8.477 -16.875 -0.272 1 97.06 23 THR B CA 1
ATOM 838 C C . THR B 1 23 ? -7.699 -16.828 -1.582 1 97.06 23 THR B C 1
ATOM 840 O O . THR B 1 23 ? -7.211 -15.766 -1.973 1 97.06 23 THR B O 1
ATOM 843 N N . GLU B 1 24 ? -7.586 -17.984 -2.191 1 95.69 24 GLU B N 1
ATOM 844 C CA . GLU B 1 24 ? -6.961 -18.047 -3.508 1 95.69 24 GLU B CA 1
ATOM 845 C C . GLU B 1 24 ? -7.656 -17.125 -4.504 1 95.69 24 GLU B C 1
ATOM 847 O O . GLU B 1 24 ? -7 -16.469 -5.32 1 95.69 24 GLU B O 1
ATOM 852 N N . ARG B 1 25 ? -8.914 -17.141 -4.438 1 96.5 25 ARG B N 1
ATOM 853 C CA . ARG B 1 25 ? -9.703 -16.297 -5.34 1 96.5 25 ARG B CA 1
ATOM 854 C C . ARG B 1 25 ? -9.297 -14.836 -5.211 1 96.5 25 ARG B C 1
ATOM 856 O O . ARG B 1 25 ? -9.188 -14.125 -6.215 1 96.5 25 ARG B O 1
ATOM 863 N N . TYR B 1 26 ? -9.102 -14.398 -4.051 1 97.5 26 TYR B N 1
ATOM 864 C CA . TYR B 1 26 ? -8.703 -13.016 -3.805 1 97.5 26 TYR B CA 1
ATOM 865 C C . TYR B 1 26 ? -7.383 -12.695 -4.492 1 97.5 26 TYR B C 1
ATOM 867 O O . TYR B 1 26 ? -7.25 -11.656 -5.141 1 97.5 26 TYR B O 1
ATOM 875 N N . ILE B 1 27 ? -6.457 -13.547 -4.371 1 97.25 27 ILE B N 1
ATOM 876 C CA . ILE B 1 27 ? -5.152 -13.367 -5 1 97.25 27 ILE B CA 1
ATOM 877 C C . ILE B 1 27 ? -5.309 -13.336 -6.52 1 97.25 27 ILE B C 1
ATOM 879 O O . ILE B 1 27 ? -4.68 -12.531 -7.203 1 97.25 27 ILE B O 1
ATOM 883 N N . ARG B 1 28 ? -6.117 -14.195 -6.957 1 95.44 28 ARG B N 1
ATOM 884 C CA . ARG B 1 28 ? -6.363 -14.234 -8.398 1 95.44 28 ARG B CA 1
ATOM 885 C C . ARG B 1 28 ? -6.945 -12.914 -8.891 1 95.44 28 ARG B C 1
ATOM 887 O O . ARG B 1 28 ? -6.496 -12.367 -9.898 1 95.44 28 ARG B O 1
ATOM 894 N N . MET B 1 29 ? -7.891 -12.445 -8.18 1 97.19 29 MET B N 1
ATOM 895 C CA . MET B 1 29 ? -8.531 -11.188 -8.562 1 97.19 29 MET B CA 1
ATOM 896 C C . MET B 1 29 ? -7.523 -10.039 -8.539 1 97.19 29 MET B C 1
ATOM 898 O O . MET B 1 29 ? -7.562 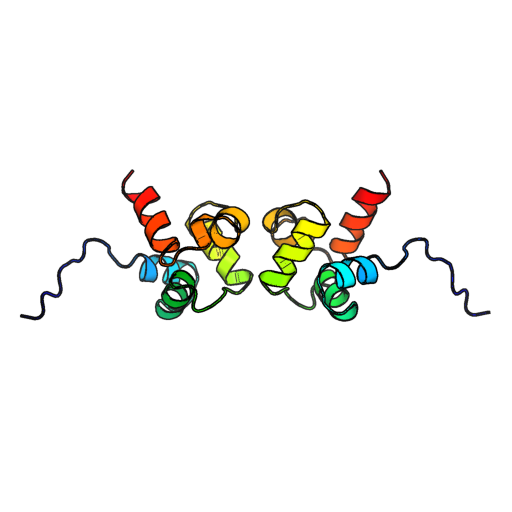-9.164 -9.406 1 97.19 29 MET B O 1
ATOM 902 N N . ILE B 1 30 ? -6.719 -10.023 -7.59 1 96.75 30 ILE B N 1
ATOM 903 C CA . ILE B 1 30 ? -5.656 -9.023 -7.52 1 96.75 30 ILE B CA 1
ATOM 904 C C . ILE B 1 30 ? -4.746 -9.156 -8.742 1 96.75 30 ILE B C 1
ATOM 906 O O . ILE B 1 30 ? -4.445 -8.156 -9.406 1 96.75 30 ILE B O 1
ATOM 910 N N . ASP B 1 31 ? -4.371 -10.375 -8.984 1 96.12 31 ASP B N 1
ATOM 911 C CA . ASP B 1 31 ? -3.441 -10.648 -10.078 1 96.12 31 ASP B CA 1
ATOM 912 C C . ASP B 1 31 ? -4.07 -10.32 -11.43 1 96.12 31 ASP B C 1
ATOM 914 O O . ASP B 1 31 ? -3.361 -10.023 -12.398 1 96.12 31 ASP B O 1
ATOM 918 N N . GLN B 1 32 ? -5.324 -10.359 -11.477 1 95.69 32 GLN B N 1
ATOM 919 C CA . GLN B 1 32 ? -6.07 -10.055 -12.695 1 95.69 32 GLN B CA 1
ATOM 920 C C . GLN B 1 32 ? -6.492 -8.586 -12.719 1 95.69 32 GLN B C 1
ATOM 922 O O . GLN B 1 32 ? -7.211 -8.164 -13.633 1 95.69 32 GLN B O 1
ATOM 927 N N . LYS B 1 33 ? -6.164 -7.906 -11.812 1 95.19 33 LYS B N 1
ATOM 928 C CA . LYS B 1 33 ? -6.438 -6.477 -11.703 1 95.19 33 LYS B CA 1
ATOM 929 C C . LYS B 1 33 ? -7.93 -6.211 -11.539 1 95.19 33 LYS B C 1
ATOM 931 O O . LYS B 1 33 ? -8.438 -5.176 -11.977 1 95.19 33 LYS B O 1
ATOM 936 N N . GLU B 1 34 ? -8.555 -7.098 -10.984 1 96.06 34 GLU B N 1
ATOM 937 C CA . GLU B 1 34 ? -9.984 -6.961 -10.695 1 96.06 34 GLU B CA 1
ATOM 938 C C . GLU B 1 34 ? -10.211 -6.387 -9.305 1 96.06 34 GLU B C 1
ATOM 940 O O . GLU B 1 34 ? -11.305 -5.902 -9 1 96.06 34 GLU B O 1
ATOM 945 N N . ARG B 1 35 ? -9.273 -6.48 -8.453 1 96.31 35 ARG B N 1
ATOM 946 C CA . ARG B 1 35 ? -9.328 -5.945 -7.098 1 96.31 35 ARG B CA 1
ATOM 947 C C . ARG B 1 35 ? -7.996 -5.312 -6.703 1 96.31 35 ARG B C 1
ATOM 949 O O . ARG B 1 35 ? -6.93 -5.824 -7.062 1 96.31 35 ARG B O 1
ATOM 956 N N . THR B 1 36 ? -8.117 -4.332 -5.988 1 95.62 36 THR B N 1
ATOM 957 C CA . THR B 1 36 ? -6.941 -3.756 -5.348 1 95.62 36 THR B CA 1
ATOM 958 C C . THR B 1 36 ? -6.758 -4.324 -3.943 1 95.62 36 THR B C 1
ATOM 960 O O . THR B 1 36 ? -7.707 -4.371 -3.156 1 95.62 36 THR B O 1
ATOM 963 N N . PRO B 1 37 ? -5.59 -4.75 -3.68 1 97 37 PRO B N 1
ATOM 964 C CA . PRO B 1 37 ? -5.402 -5.316 -2.342 1 97 37 PRO B CA 1
ATOM 965 C C . PRO B 1 37 ? -5.523 -4.273 -1.235 1 97 37 PRO B C 1
ATOM 967 O O . PRO B 1 37 ? -5.34 -3.08 -1.485 1 97 37 PRO B O 1
ATOM 970 N N . SER B 1 38 ? -5.918 -4.766 -0.051 1 95.62 38 SER B N 1
ATOM 971 C CA . SER B 1 38 ? -5.77 -3.92 1.13 1 95.62 38 SER B CA 1
ATOM 972 C C . SER B 1 38 ? -4.301 -3.652 1.438 1 95.62 38 SER B C 1
ATOM 974 O O . SER B 1 38 ? -3.418 -4.344 0.924 1 95.62 38 SER B O 1
ATOM 976 N N . MET B 1 39 ? -4.074 -2.734 2.291 1 96.19 39 MET B N 1
ATOM 977 C CA . MET B 1 39 ? -2.709 -2.43 2.703 1 96.19 39 MET B CA 1
ATOM 978 C C . MET B 1 39 ? -2.049 -3.645 3.346 1 96.19 39 MET B C 1
ATOM 980 O O . MET B 1 39 ? -0.89 -3.949 3.064 1 96.19 39 MET B O 1
ATOM 984 N N . GLU B 1 40 ? -2.812 -4.27 4.168 1 95.44 40 GLU B N 1
ATOM 985 C CA . GLU B 1 40 ? -2.287 -5.438 4.871 1 95.44 40 GLU B CA 1
ATOM 986 C C . GLU B 1 40 ? -1.944 -6.559 3.896 1 95.44 40 GLU B C 1
ATOM 988 O O . GLU B 1 40 ? -0.857 -7.137 3.965 1 95.44 40 GLU B O 1
ATOM 993 N N . THR B 1 41 ? -2.826 -6.852 3.027 1 97.56 41 THR B N 1
ATOM 994 C CA . THR B 1 41 ? -2.596 -7.91 2.051 1 97.56 41 THR B CA 1
ATOM 995 C C . THR B 1 41 ? -1.432 -7.555 1.131 1 97.56 41 THR B C 1
ATOM 997 O O . THR B 1 41 ? -0.593 -8.406 0.825 1 97.56 41 THR B O 1
ATOM 1000 N N . ALA B 1 42 ? -1.413 -6.336 0.716 1 97.75 42 ALA B N 1
ATOM 1001 C CA . ALA B 1 42 ? -0.317 -5.879 -0.135 1 97.75 42 ALA B CA 1
ATOM 1002 C C . ALA B 1 42 ? 1.03 -6.078 0.554 1 97.75 42 ALA B C 1
ATOM 1004 O O . ALA B 1 42 ? 1.993 -6.527 -0.071 1 97.75 42 ALA B O 1
ATOM 1005 N N . ARG B 1 43 ? 1.06 -5.727 1.791 1 97.25 43 ARG B N 1
ATOM 1006 C CA . ARG B 1 43 ? 2.283 -5.887 2.57 1 97.25 43 ARG B CA 1
ATOM 1007 C C . ARG B 1 43 ? 2.707 -7.348 2.629 1 97.25 43 ARG B C 1
ATOM 1009 O O . ARG B 1 43 ? 3.883 -7.668 2.439 1 97.25 43 ARG B O 1
ATOM 1016 N N . LYS B 1 44 ? 1.813 -8.203 2.879 1 98 44 LYS B N 1
ATOM 1017 C CA . LYS B 1 44 ? 2.109 -9.633 2.986 1 98 44 LYS B CA 1
ATOM 1018 C C . LYS B 1 44 ? 2.582 -10.195 1.65 1 98 44 LYS B C 1
ATOM 1020 O O . LYS B 1 44 ? 3.516 -11 1.606 1 98 44 LYS B O 1
ATOM 1025 N N . ILE B 1 45 ? 1.869 -9.797 0.595 1 97.62 45 ILE B N 1
ATOM 1026 C CA . ILE B 1 45 ? 2.281 -10.242 -0.732 1 97.62 45 ILE B CA 1
ATOM 1027 C C . ILE B 1 45 ? 3.711 -9.781 -1.01 1 97.62 45 ILE B C 1
ATOM 1029 O O . ILE B 1 45 ? 4.535 -10.555 -1.505 1 97.62 45 ILE B O 1
ATOM 1033 N N . ALA B 1 46 ? 3.982 -8.586 -0.735 1 97.5 46 ALA B N 1
ATOM 1034 C CA . ALA B 1 46 ? 5.324 -8.047 -0.929 1 97.5 46 ALA B CA 1
ATOM 1035 C C . ALA B 1 46 ? 6.363 -8.852 -0.154 1 97.5 46 ALA B C 1
ATOM 1037 O O . ALA B 1 46 ? 7.43 -9.172 -0.683 1 97.5 46 ALA B O 1
ATOM 1038 N N . LYS B 1 47 ? 6.062 -9.133 1.067 1 97.31 47 LYS B N 1
ATOM 1039 C CA . LYS B 1 47 ? 6.961 -9.93 1.894 1 97.31 47 LYS B CA 1
ATOM 1040 C C . LYS B 1 47 ? 7.184 -11.312 1.284 1 97.31 47 LYS B C 1
ATOM 1042 O O . LYS B 1 47 ? 8.305 -11.82 1.267 1 97.31 47 LYS B O 1
ATOM 1047 N N . PHE B 1 48 ? 6.059 -11.875 0.833 1 96.62 48 PHE B N 1
ATOM 1048 C CA . PHE B 1 48 ? 6.125 -13.195 0.204 1 96.62 48 PHE B CA 1
ATOM 1049 C C . PHE B 1 48 ? 7.164 -13.203 -0.914 1 96.62 48 PHE B C 1
ATOM 1051 O O . PHE B 1 48 ? 7.902 -14.18 -1.07 1 96.62 48 PHE B O 1
ATOM 1058 N N . PHE B 1 49 ? 7.273 -12.141 -1.729 1 96 49 PHE B N 1
ATOM 1059 C CA . PHE B 1 49 ? 8.156 -12.062 -2.887 1 96 49 PHE B CA 1
ATOM 1060 C C . PHE B 1 49 ? 9.469 -11.383 -2.521 1 96 49 PHE B C 1
ATOM 1062 O O . PHE B 1 49 ? 10.344 -11.211 -3.373 1 96 49 PHE B O 1
ATOM 1069 N N . ASP B 1 50 ? 9.625 -10.93 -1.309 1 96.31 50 ASP B N 1
ATOM 1070 C CA . ASP B 1 50 ? 10.789 -10.188 -0.84 1 96.31 50 ASP B CA 1
ATOM 1071 C C . ASP B 1 50 ? 11.023 -8.938 -1.689 1 96.31 50 ASP B C 1
ATOM 1073 O O . ASP B 1 50 ? 12.133 -8.719 -2.182 1 96.31 50 ASP B O 1
ATOM 1077 N N . LYS B 1 51 ? 10.094 -8.234 -1.869 1 96.38 51 LYS B N 1
ATOM 1078 C CA . LYS B 1 51 ? 10.078 -6.969 -2.6 1 96.38 51 LYS B CA 1
ATOM 1079 C C . LYS B 1 51 ? 9.266 -5.91 -1.856 1 96.38 51 LYS B C 1
ATOM 1081 O O . LYS B 1 51 ? 8.586 -6.219 -0.875 1 96.38 51 LYS B O 1
ATOM 1086 N N . SER B 1 52 ? 9.383 -4.754 -2.338 1 96.81 52 SER B N 1
ATOM 1087 C CA . SER B 1 52 ? 8.594 -3.688 -1.728 1 96.81 52 SER B CA 1
ATOM 1088 C C . SER B 1 52 ? 7.199 -3.604 -2.342 1 96.81 52 SER B C 1
ATOM 1090 O O . SER B 1 52 ? 6.98 -4.078 -3.459 1 96.81 52 SER B O 1
ATOM 1092 N N . VAL B 1 53 ? 6.297 -3.043 -1.605 1 97.38 53 VAL B N 1
ATOM 1093 C CA . VAL B 1 53 ? 4.953 -2.812 -2.125 1 97.38 53 VAL B CA 1
ATOM 1094 C C . VAL B 1 53 ? 5.027 -1.97 -3.396 1 97.38 53 VAL B C 1
ATOM 1096 O O . VAL B 1 53 ? 4.328 -2.246 -4.375 1 97.38 53 VAL B O 1
ATOM 1099 N N . ASP B 1 54 ? 5.855 -0.989 -3.432 1 97.06 54 ASP B N 1
ATOM 1100 C CA . ASP B 1 54 ? 6.012 -0.121 -4.594 1 97.06 54 ASP B CA 1
ATOM 1101 C C . ASP B 1 54 ? 6.445 -0.921 -5.82 1 97.06 54 ASP B C 1
ATOM 1103 O O . ASP B 1 54 ? 5.906 -0.733 -6.914 1 97.06 54 ASP B O 1
ATOM 1107 N N . ASN B 1 55 ? 7.32 -1.758 -5.613 1 95.31 55 ASN B N 1
ATOM 1108 C CA . ASN B 1 55 ? 7.883 -2.533 -6.715 1 95.31 55 ASN B CA 1
ATOM 1109 C C . ASN B 1 55 ? 6.848 -3.48 -7.316 1 95.31 55 ASN B C 1
ATOM 1111 O O . ASN B 1 55 ? 6.863 -3.734 -8.523 1 95.31 55 ASN B O 1
ATOM 1115 N N . ILE B 1 56 ? 5.996 -3.965 -6.5 1 95.94 56 ILE B N 1
ATOM 1116 C CA . ILE B 1 56 ? 5.043 -4.965 -6.977 1 95.94 56 ILE B CA 1
ATOM 1117 C C . ILE B 1 56 ? 3.793 -4.27 -7.512 1 95.94 56 ILE B C 1
ATOM 1119 O O . ILE B 1 56 ? 3.277 -4.637 -8.57 1 95.94 56 ILE B O 1
ATOM 1123 N N . PHE B 1 57 ? 3.355 -3.242 -6.816 1 96.62 57 PHE B N 1
ATOM 1124 C CA . PHE B 1 57 ? 1.994 -2.801 -7.094 1 96.62 57 PHE B CA 1
ATOM 1125 C C . PHE B 1 57 ? 1.996 -1.438 -7.777 1 96.62 57 PHE B C 1
ATOM 1127 O O . PHE B 1 57 ? 0.984 -1.022 -8.344 1 96.62 57 PHE B O 1
ATOM 1134 N N . PHE B 1 58 ? 3.07 -0.71 -7.68 1 94.19 58 PHE B N 1
ATOM 1135 C CA . PHE B 1 58 ? 3.053 0.63 -8.25 1 94.19 58 PHE B CA 1
ATOM 1136 C C . PHE B 1 58 ? 4.102 0.763 -9.352 1 94.19 58 PHE B C 1
ATOM 1138 O O . PHE B 1 58 ? 4.363 1.865 -9.836 1 94.19 58 PHE B O 1
ATOM 1145 N N . SER B 1 59 ? 4.648 -0.304 -9.68 1 89.94 59 SER B N 1
ATOM 1146 C CA . SER B 1 59 ? 5.594 -0.316 -10.789 1 89.94 59 SER B CA 1
ATOM 1147 C C . SER B 1 59 ? 4.879 -0.54 -12.117 1 89.94 59 SER B C 1
ATOM 1149 O O . SER B 1 59 ? 3.697 -0.885 -12.148 1 89.94 59 SER B O 1
ATOM 1151 N N . ASN B 1 60 ? 5.59 -0.396 -13.195 1 84.19 60 ASN B N 1
ATOM 1152 C CA . ASN B 1 60 ? 5.023 -0.603 -14.523 1 84.19 60 ASN B CA 1
ATOM 1153 C C . ASN B 1 60 ? 4.609 -2.057 -14.742 1 84.19 60 ASN B C 1
ATOM 1155 O O . ASN B 1 60 ? 3.648 -2.334 -15.461 1 84.19 60 ASN B O 1
ATOM 1159 N N . LYS B 1 61 ? 5.258 -2.979 -14.117 1 79.94 61 LYS B N 1
ATOM 1160 C CA . LYS B 1 61 ? 4.973 -4.402 -14.281 1 79.94 61 LYS B CA 1
ATOM 1161 C C . LYS B 1 61 ? 3.584 -4.746 -13.758 1 79.94 61 LYS B C 1
ATOM 1163 O O . LYS B 1 61 ? 2.941 -5.68 -14.242 1 79.94 61 LYS B O 1
ATOM 1168 N N . SER B 1 62 ? 3.152 -3.939 -12.82 1 81.94 62 SER B N 1
ATOM 1169 C CA . SER B 1 62 ? 1.87 -4.223 -12.18 1 81.94 62 SER B CA 1
ATOM 1170 C C . SER B 1 62 ? 0.707 -3.785 -13.062 1 81.94 62 SER B C 1
ATOM 1172 O O . SER B 1 62 ? -0.455 -4.031 -12.742 1 81.94 62 SER B O 1
ATOM 1174 N N . ASN B 1 63 ? 0.979 -3.195 -14.117 1 85.12 63 ASN B N 1
ATOM 1175 C CA . ASN B 1 63 ? -0.076 -2.742 -15.016 1 85.12 63 ASN B CA 1
ATOM 1176 C C . ASN B 1 63 ? -0.651 -3.895 -15.836 1 85.12 63 ASN B C 1
ATOM 1178 O O . ASN B 1 63 ? -1.746 -3.781 -16.391 1 85.12 63 ASN B O 1
ATOM 1182 N N . PHE B 1 64 ? 0.083 -4.898 -15.914 1 88.12 64 PHE B N 1
ATOM 1183 C CA . PHE B 1 64 ? -0.35 -6.062 -16.672 1 88.12 64 PHE B CA 1
ATOM 1184 C C . PHE B 1 64 ? -1.035 -7.078 -15.773 1 88.12 64 PHE B C 1
ATOM 1186 O O . PHE B 1 64 ? -0.69 -7.203 -14.594 1 88.12 64 PHE B O 1
ATOM 1193 N N . LYS B 1 65 ? -2.029 -7.68 -16.359 1 92.5 65 LYS B N 1
ATOM 1194 C CA . LYS B 1 65 ? -2.605 -8.797 -15.625 1 92.5 65 LYS B CA 1
ATOM 1195 C C . LYS B 1 65 ? -1.575 -9.906 -15.414 1 92.5 65 LYS B C 1
ATOM 1197 O O . LYS B 1 65 ? -0.604 -10.008 -16.172 1 92.5 65 LYS B O 1
ATOM 1202 N N . PHE B 1 66 ? -1.763 -10.711 -14.375 1 93.25 66 PHE B N 1
ATOM 1203 C CA . PHE B 1 66 ? -0.966 -11.883 -14.055 1 93.25 66 PHE B CA 1
ATOM 1204 C C . PHE B 1 66 ? 0.454 -11.492 -13.664 1 93.25 66 PHE B C 1
ATOM 1206 O O . PHE B 1 66 ? 1.411 -12.203 -13.984 1 93.25 66 PHE B O 1
ATOM 1213 N N . PHE B 1 67 ? 0.516 -10.336 -13.125 1 94.06 67 PHE B N 1
ATOM 1214 C CA . PHE B 1 67 ? 1.829 -9.828 -12.742 1 94.06 67 PHE B CA 1
ATOM 1215 C C . PHE B 1 67 ? 2.404 -10.641 -11.586 1 94.06 67 PHE B C 1
ATOM 1217 O O . PHE B 1 67 ? 3.619 -10.812 -11.484 1 94.06 67 PHE B O 1
ATOM 1224 N N . LEU B 1 68 ? 1.541 -11.156 -10.773 1 94.38 68 LEU B N 1
ATOM 1225 C CA . LEU B 1 68 ? 2.041 -11.969 -9.672 1 94.38 68 LEU B CA 1
ATOM 1226 C C . LEU B 1 68 ? 2.561 -13.312 -10.188 1 94.38 68 LEU B C 1
ATOM 1228 O O . LEU B 1 68 ? 3.592 -13.797 -9.719 1 94.38 68 LEU B O 1
ATOM 1232 N N . SER B 1 69 ? 1.827 -13.82 -11 1 92.56 69 SER B N 1
ATOM 1233 C CA . SER B 1 69 ? 2.279 -15.078 -11.602 1 92.56 69 SER B CA 1
ATOM 1234 C C . SER B 1 69 ? 3.619 -14.898 -12.305 1 92.56 69 SER B C 1
ATOM 1236 O O . SER B 1 69 ? 4.504 -15.75 -12.195 1 92.56 69 SER B O 1
ATOM 1238 N N . ALA B 1 70 ? 3.74 -13.828 -13.055 1 91.06 70 ALA B N 1
ATOM 1239 C CA . ALA B 1 70 ? 4.988 -13.523 -13.742 1 91.06 70 ALA B CA 1
ATOM 1240 C C . ALA B 1 70 ? 6.148 -13.398 -12.758 1 91.06 70 ALA B C 1
ATOM 1242 O O . ALA B 1 70 ? 7.246 -13.891 -13.016 1 91.06 70 ALA B O 1
ATOM 1243 N N . LEU B 1 71 ? 5.8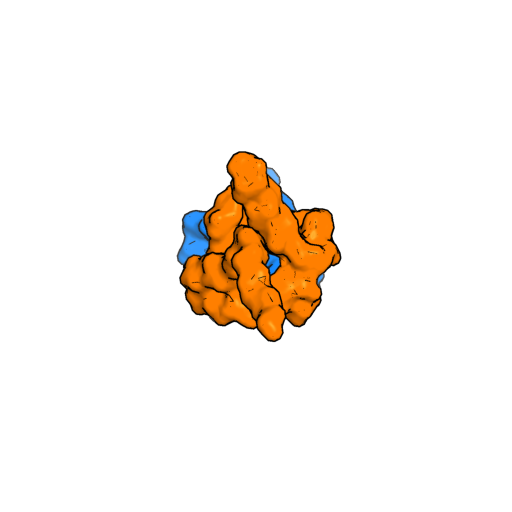63 -12.766 -11.664 1 91.5 71 LEU B N 1
ATOM 1244 C CA . LEU B 1 71 ? 6.867 -12.625 -10.617 1 91.5 71 LEU B CA 1
ATOM 1245 C C . LEU B 1 71 ? 7.262 -13.984 -10.047 1 91.5 71 LEU B C 1
ATOM 1247 O O . LEU B 1 71 ? 8.438 -14.227 -9.773 1 91.5 71 LEU B O 1
ATOM 1251 N N . TRP B 1 72 ? 6.293 -14.719 -9.852 1 89.06 72 TRP B N 1
ATOM 1252 C CA . TRP B 1 72 ? 6.512 -16.047 -9.297 1 89.06 72 TRP B CA 1
ATOM 1253 C C . TRP B 1 72 ? 7.375 -16.891 -10.234 1 89.06 72 TRP B C 1
ATOM 1255 O O . TRP B 1 72 ? 8.281 -17.594 -9.789 1 89.06 72 TRP B O 1
ATOM 1265 N N . PHE B 1 73 ? 7.18 -16.828 -11.477 1 86.69 73 PHE B N 1
ATOM 1266 C CA . PHE B 1 73 ? 7.934 -17.578 -12.469 1 86.69 73 PHE B CA 1
ATOM 1267 C C . PHE B 1 73 ? 9.375 -17.109 -12.531 1 86.69 73 PHE B C 1
ATOM 1269 O O . PHE B 1 73 ? 10.305 -17.906 -12.664 1 86.69 73 PHE B O 1
ATOM 1276 N N . GLU B 1 74 ? 9.477 -15.844 -12.422 1 85.62 74 GLU B N 1
ATOM 1277 C CA . GLU B 1 74 ? 10.812 -15.258 -12.461 1 85.62 74 GLU B CA 1
ATOM 1278 C C . GLU B 1 74 ? 11.656 -15.727 -11.281 1 85.62 74 GLU B C 1
ATOM 1280 O O . GLU B 1 74 ? 12.867 -15.93 -11.414 1 85.62 74 GLU B O 1
ATOM 1285 N N . ASN B 1 75 ? 11.062 -15.938 -10.203 1 82.38 75 ASN B N 1
ATOM 1286 C CA . ASN B 1 75 ? 11.758 -16.328 -8.977 1 82.38 75 ASN B CA 1
ATOM 1287 C C . ASN B 1 75 ? 12.039 -17.828 -8.945 1 82.38 75 ASN B C 1
ATOM 1289 O O . ASN B 1 75 ? 12.984 -18.266 -8.297 1 82.38 75 ASN B O 1
ATOM 1293 N N . ASN B 1 76 ? 11.117 -18.562 -9.367 1 75.31 76 ASN B N 1
ATOM 1294 C CA . ASN B 1 76 ? 11.281 -20.016 -9.32 1 75.31 76 ASN B CA 1
ATOM 1295 C C . ASN B 1 76 ? 12.039 -20.531 -10.539 1 75.31 76 ASN B C 1
ATOM 1297 O O . ASN B 1 76 ? 12.625 -21.625 -10.492 1 75.31 76 ASN B O 1
ATOM 1301 N N . GLU B 1 77 ? 11.906 -19.922 -11.695 1 61.34 77 GLU B N 1
ATOM 1302 C CA . GLU B 1 77 ? 12.734 -20.391 -12.805 1 61.34 77 GLU B CA 1
ATOM 1303 C C . GLU B 1 77 ? 14.219 -20.141 -12.523 1 61.34 77 GLU B C 1
ATOM 1305 O O . GLU B 1 77 ? 15.086 -20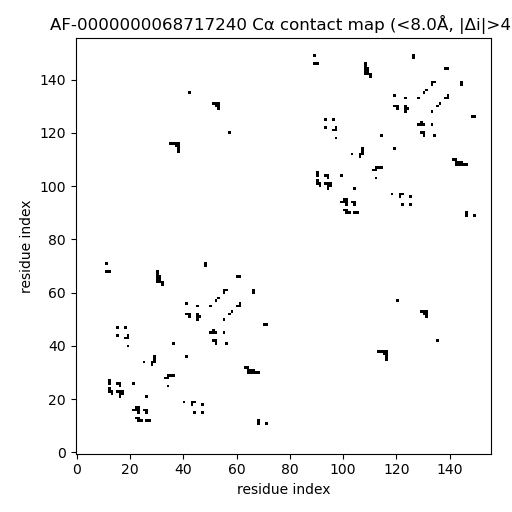.625 -13.25 1 61.34 77 GLU B O 1
ATOM 1310 N N . LYS B 1 78 ? 14.57 -19.391 -11.43 1 51.5 78 LYS B N 1
ATOM 1311 C CA . LYS B 1 78 ? 16.016 -19.406 -11.172 1 51.5 78 LYS B CA 1
ATOM 1312 C C . LYS B 1 78 ? 16.422 -20.672 -10.414 1 51.5 78 LYS B C 1
ATOM 1314 O O . LYS B 1 78 ? 15.664 -21.172 -9.586 1 51.5 78 LYS B O 1
#

Solvent-accessible surface area (backbone atoms only — not comparable to full-atom values): 8913 Å² total; per-residue (Å²): 130,77,75,72,63,74,54,83,70,59,53,62,40,49,56,51,12,60,74,57,71,50,51,38,65,56,43,47,32,38,27,56,66,73,41,79,59,50,54,68,53,38,49,42,52,17,56,73,69,72,48,50,48,49,65,53,67,70,30,77,66,41,73,41,66,44,35,56,58,52,50,49,48,61,62,60,75,100,131,77,77,75,64,77,49,84,74,57,55,60,42,49,55,52,11,60,74,56,71,50,52,39,66,56,44,47,32,37,26,56,66,73,42,78,59,50,53,68,54,39,49,41,52,17,56,75,71,70,48,50,47,50,65,54,67,68,31,78,67,40,73,43,65,45,34,55,59,52,51,48,47,62,62,60,75,98

pLDDT: mean 86.24, std 18.36, range [29.33, 98.06]